Protein AF-A0A6N0C3K5-F1 (afdb_monomer)

Radius of gyration: 19.68 Å; Cα contacts (8 Å, |Δi|>4): 46; chains: 1; bounding box: 41×30×46 Å

Solvent-accessible surface area (backbone atoms only — not comparable to full-atom values): 6009 Å² total; per-residue (Å²): 116,68,61,80,67,57,65,89,80,58,55,73,68,64,44,57,78,65,43,45,70,70,66,40,37,41,75,73,65,78,48,82,92,77,53,83,74,52,59,78,76,56,39,74,63,92,46,77,67,57,54,57,52,49,54,37,42,72,74,69,46,83,81,74,80,89,76,82,75,60,86,86,56,80,85,76,76,86,80,66,80,82,69,85,72,77,77,91

Structure (mmCIF, N/CA/C/O backbone):
data_AF-A0A6N0C3K5-F1
#
_entry.id   AF-A0A6N0C3K5-F1
#
loop_
_atom_site.group_PDB
_atom_site.id
_atom_site.type_symbol
_atom_site.label_atom_id
_atom_site.label_alt_id
_atom_site.label_comp_id
_atom_site.label_asym_id
_atom_site.label_entity_id
_atom_site.label_seq_id
_atom_site.pdbx_PDB_ins_code
_atom_site.Cartn_x
_atom_site.Cartn_y
_atom_site.Cartn_z
_atom_site.occupancy
_atom_site.B_iso_or_equiv
_atom_site.auth_seq_id
_atom_site.auth_comp_id
_atom_site.auth_asym_id
_atom_site.auth_atom_id
_atom_site.pdbx_PDB_model_num
ATOM 1 N N . GLU A 1 1 ? -19.686 4.870 2.715 1.00 57.19 1 GLU A N 1
ATOM 2 C CA . GLU A 1 1 ? -20.930 5.645 2.496 1.00 57.19 1 GLU A CA 1
ATOM 3 C C . GLU A 1 1 ? -21.856 5.579 3.713 1.00 57.19 1 GLU A C 1
ATOM 5 O O . GLU A 1 1 ? -22.469 6.591 4.031 1.00 57.19 1 GLU A O 1
ATOM 10 N N . ASP A 1 2 ? -21.883 4.463 4.451 1.00 65.06 2 ASP A N 1
ATOM 11 C CA . ASP A 1 2 ? -22.750 4.282 5.630 1.00 65.06 2 ASP A CA 1
ATOM 12 C C . ASP A 1 2 ? -22.439 5.220 6.810 1.00 65.06 2 ASP A C 1
ATOM 14 O O . ASP A 1 2 ? -23.354 5.798 7.395 1.00 65.06 2 ASP A O 1
ATOM 18 N N . ASP A 1 3 ? -21.161 5.489 7.090 1.00 72.50 3 ASP A N 1
ATOM 19 C CA . ASP A 1 3 ? -20.745 6.413 8.160 1.00 72.50 3 ASP A CA 1
ATOM 20 C C . ASP A 1 3 ? -21.286 7.838 7.986 1.00 72.50 3 ASP A C 1
ATOM 22 O O . ASP A 1 3 ? -21.570 8.550 8.951 1.00 72.50 3 ASP A O 1
ATOM 26 N N . GLN A 1 4 ? -21.428 8.269 6.733 1.00 70.31 4 GLN A N 1
ATOM 27 C CA . GLN A 1 4 ? -21.862 9.617 6.376 1.00 70.31 4 GLN A CA 1
ATOM 28 C C . GLN A 1 4 ? -23.388 9.771 6.464 1.00 70.31 4 GLN A C 1
ATOM 30 O O . GLN A 1 4 ? -23.891 10.893 6.523 1.00 70.31 4 GLN A O 1
ATOM 35 N N . ALA A 1 5 ? -24.114 8.650 6.513 1.00 76.19 5 ALA A N 1
ATOM 36 C CA . ALA A 1 5 ? -25.558 8.589 6.700 1.00 76.19 5 ALA A CA 1
ATOM 37 C C . ALA A 1 5 ? -25.972 8.538 8.183 1.00 76.19 5 ALA A C 1
ATOM 39 O O . ALA A 1 5 ? -27.169 8.581 8.480 1.00 76.19 5 ALA A O 1
ATOM 40 N N . LEU A 1 6 ? -25.015 8.475 9.119 1.00 76.00 6 LEU A N 1
ATOM 41 C CA . LEU A 1 6 ? -25.315 8.409 10.546 1.00 76.00 6 LEU A CA 1
ATOM 42 C C . LEU A 1 6 ? -25.989 9.705 11.032 1.00 76.00 6 LEU A C 1
ATOM 44 O O . LEU A 1 6 ? -25.412 10.793 10.909 1.00 76.00 6 LEU A O 1
ATOM 48 N N . PRO A 1 7 ? -27.200 9.624 11.616 1.00 76.38 7 PRO A N 1
ATOM 49 C CA . PRO A 1 7 ? -27.917 10.802 12.072 1.00 76.38 7 PRO A CA 1
ATOM 50 C C . PRO A 1 7 ? -27.142 11.535 13.172 1.00 76.38 7 PRO A C 1
ATOM 52 O O . PRO A 1 7 ? -26.736 10.956 14.176 1.00 76.38 7 PRO A O 1
ATOM 55 N N . ALA A 1 8 ? -26.992 12.852 13.009 1.00 74.88 8 ALA A N 1
ATOM 56 C CA . ALA A 1 8 ? -26.217 13.704 13.915 1.00 74.88 8 ALA A CA 1
ATOM 57 C C . ALA A 1 8 ? -26.774 13.794 15.352 1.00 74.88 8 ALA A C 1
ATOM 59 O O . ALA A 1 8 ? -26.097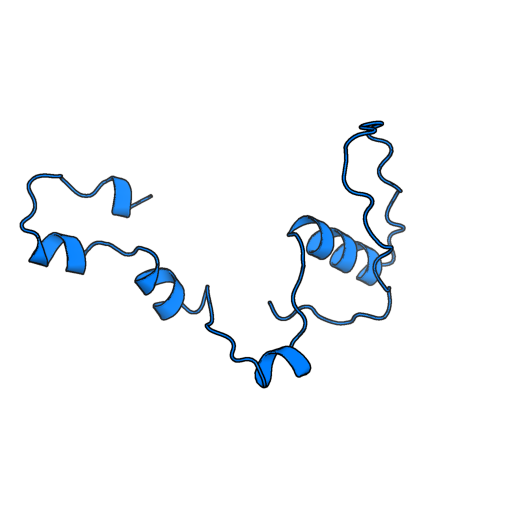 14.338 16.219 1.00 74.88 8 ALA A O 1
ATOM 60 N N . TYR A 1 9 ? -27.993 13.296 15.593 1.00 75.81 9 TYR A N 1
ATOM 61 C CA . TYR A 1 9 ? -28.644 13.303 16.908 1.00 75.81 9 TYR A CA 1
ATOM 62 C C . TYR A 1 9 ? -28.289 12.082 17.775 1.00 75.81 9 TYR A C 1
ATOM 64 O O . TYR A 1 9 ? -28.584 12.107 18.968 1.00 75.81 9 TYR A O 1
ATOM 72 N N . LEU A 1 10 ? -27.671 11.041 17.200 1.00 77.88 10 LEU A N 1
ATOM 73 C CA . LEU A 1 10 ? -27.291 9.848 17.956 1.00 77.88 10 LEU A CA 1
ATOM 74 C C . LEU A 1 10 ? -26.377 10.215 19.121 1.00 77.88 10 LEU A C 1
ATOM 76 O O . LEU A 1 10 ? -25.464 11.038 18.995 1.00 77.88 10 LEU A O 1
ATOM 80 N N . ASP A 1 11 ? -26.640 9.586 20.258 1.00 82.44 11 ASP A N 1
ATOM 81 C CA . ASP A 1 11 ? -25.758 9.638 21.405 1.00 82.44 11 ASP A CA 1
ATOM 82 C C . ASP A 1 11 ? -24.345 9.150 21.018 1.00 82.44 11 ASP A C 1
ATOM 84 O O . ASP A 1 11 ? -24.191 8.272 20.167 1.00 82.44 11 ASP A O 1
ATOM 88 N N . PRO A 1 12 ? -23.284 9.730 21.609 1.00 74.69 12 PRO A N 1
ATOM 89 C CA . PRO A 1 12 ? -21.909 9.459 21.188 1.00 74.69 12 PRO A CA 1
ATOM 90 C C . PRO A 1 12 ? -21.543 7.970 21.204 1.00 74.69 12 PRO A C 1
ATOM 92 O O . PRO A 1 12 ? -20.790 7.524 20.348 1.00 74.69 12 PRO A O 1
ATOM 95 N N . GLN A 1 13 ? -22.120 7.212 22.142 1.00 75.88 13 GLN A N 1
ATOM 96 C CA . GLN A 1 13 ? -21.871 5.783 22.309 1.00 75.88 13 GLN A CA 1
ATOM 97 C C . GLN A 1 13 ? -22.427 4.965 21.133 1.00 75.88 13 GLN A C 1
ATOM 99 O O . GLN A 1 13 ? -21.687 4.215 20.509 1.00 75.88 13 GLN A O 1
ATOM 104 N N . THR A 1 14 ? -23.698 5.166 20.763 1.00 72.69 14 THR A N 1
ATOM 105 C CA . THR A 1 14 ? -24.301 4.468 19.612 1.00 72.69 14 THR A CA 1
ATOM 106 C C . THR A 1 14 ? -23.703 4.907 18.283 1.00 72.69 14 THR A C 1
ATOM 108 O O . THR A 1 14 ? -23.665 4.134 17.328 1.00 72.69 14 THR A O 1
ATOM 111 N N . LYS A 1 15 ? -23.205 6.143 18.200 1.00 74.94 15 LYS A N 1
ATOM 112 C CA . LYS A 1 15 ? -22.501 6.615 17.012 1.00 74.94 15 LYS A CA 1
ATOM 113 C C . LYS A 1 15 ? -21.168 5.895 16.813 1.00 74.94 15 LYS A C 1
ATOM 115 O O . LYS A 1 15 ? -20.860 5.573 15.675 1.00 74.94 15 LYS A O 1
ATOM 120 N N . GLU A 1 16 ? -20.409 5.634 17.876 1.00 71.62 16 GLU A N 1
ATOM 121 C CA . GLU A 1 16 ? -19.174 4.840 17.789 1.00 71.62 16 GLU A CA 1
ATOM 122 C C . GLU A 1 16 ? -19.455 3.385 17.397 1.00 71.62 16 GLU A C 1
ATOM 124 O O . GLU A 1 16 ? -18.745 2.849 16.553 1.00 71.62 16 GLU A O 1
ATOM 129 N N . ASP A 1 17 ? -20.528 2.782 17.918 1.00 73.38 17 ASP A N 1
ATOM 130 C CA . ASP A 1 17 ? -20.902 1.396 17.593 1.00 73.38 17 ASP A CA 1
ATOM 131 C C . ASP A 1 17 ? -21.293 1.200 16.114 1.00 73.38 17 ASP A C 1
ATOM 133 O O . ASP A 1 17 ? -21.136 0.110 15.561 1.00 73.38 17 ASP A O 1
ATOM 137 N N . HIS A 1 18 ? -21.818 2.244 15.466 1.00 73.56 18 HIS A N 1
ATOM 138 C CA . HIS A 1 18 ? -22.262 2.206 14.068 1.00 73.56 18 HIS A CA 1
ATOM 139 C C . HIS A 1 18 ? -21.310 2.894 13.084 1.00 73.56 18 HIS A C 1
ATOM 141 O O . HIS A 1 18 ? -21.553 2.851 11.879 1.00 73.56 18 HIS A O 1
ATOM 147 N N . TYR A 1 19 ? -20.253 3.537 13.576 1.00 81.81 19 TYR A N 1
ATOM 148 C CA . TYR A 1 19 ? -19.248 4.179 12.744 1.00 81.81 19 TYR A CA 1
ATOM 149 C C . TYR A 1 19 ? -18.167 3.164 12.388 1.00 81.81 19 TYR A C 1
ATOM 151 O O . TYR A 1 19 ? -17.376 2.751 13.233 1.00 81.81 19 TYR A O 1
ATOM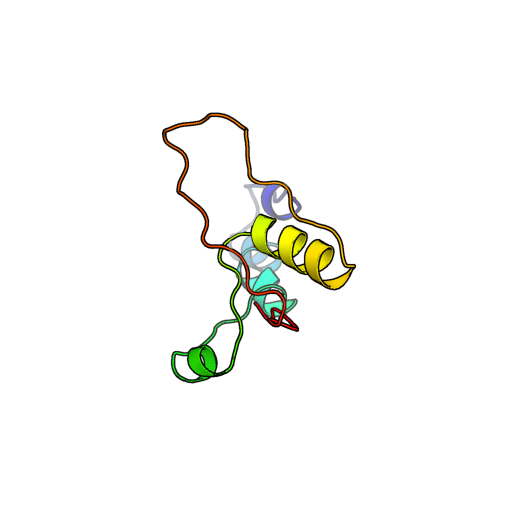 159 N N . PHE A 1 20 ? -18.129 2.771 11.123 1.00 83.62 20 PHE A N 1
ATOM 160 C CA . PHE A 1 20 ? -17.136 1.853 10.595 1.00 83.62 20 PHE A CA 1
ATOM 161 C C . PHE A 1 20 ? -15.741 2.484 10.659 1.00 83.62 20 PHE A C 1
ATOM 163 O O . PHE A 1 20 ? -14.848 1.993 11.352 1.00 83.62 20 PHE A O 1
ATOM 170 N N . GLY A 1 21 ? -15.557 3.627 9.997 1.00 86.44 21 GLY A N 1
ATOM 171 C CA . GLY A 1 21 ? -14.334 4.415 10.050 1.00 86.44 21 GLY A CA 1
ATOM 172 C C . GLY A 1 21 ? -13.062 3.635 9.706 1.00 86.44 21 GLY A C 1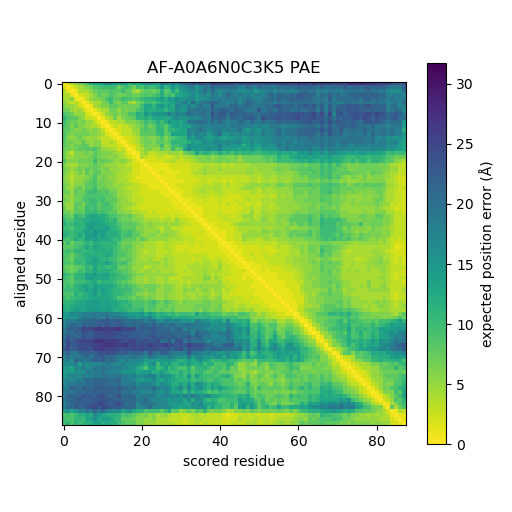
ATOM 173 O O . GLY A 1 21 ? -13.067 2.615 9.021 1.00 86.44 21 GLY A O 1
ATOM 174 N N . PHE A 1 22 ? -11.927 4.133 10.201 1.00 87.19 22 PHE A N 1
ATOM 175 C CA . PHE A 1 22 ? -10.627 3.490 9.992 1.00 87.19 22 PHE A CA 1
ATOM 176 C C . PHE A 1 22 ? -10.486 2.173 10.770 1.00 87.19 22 PHE A C 1
ATOM 178 O O . PHE A 1 22 ? -9.873 1.228 10.282 1.00 87.19 22 PHE A O 1
ATOM 185 N N . GLN A 1 23 ? -11.095 2.085 11.957 1.00 87.81 23 GLN A N 1
ATOM 186 C CA . GLN A 1 23 ? -11.057 0.870 12.769 1.00 87.81 23 GLN A CA 1
ATOM 187 C C . GLN A 1 23 ? -11.779 -0.297 12.082 1.00 87.81 23 GLN A C 1
ATOM 189 O O . GLN A 1 23 ? -11.304 -1.427 12.145 1.00 87.81 23 GLN A O 1
A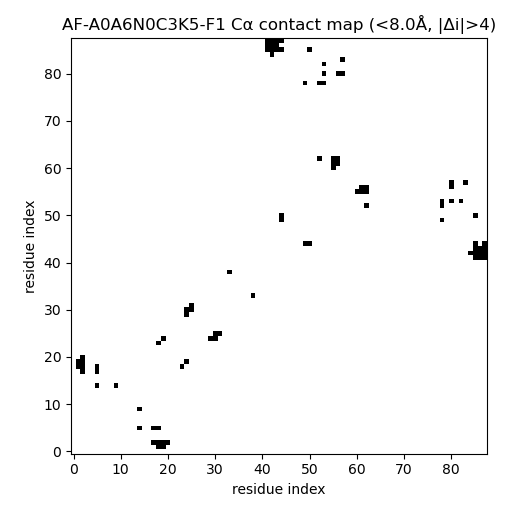TOM 194 N N . GLY A 1 24 ? -12.884 -0.026 11.384 1.00 89.81 24 GLY A N 1
ATOM 195 C CA . GLY A 1 24 ? -13.578 -1.003 10.553 1.00 89.81 24 GLY A CA 1
ATOM 196 C C . GLY A 1 24 ? -12.692 -1.550 9.433 1.00 89.81 24 GLY A C 1
ATOM 197 O O . GLY A 1 24 ? -12.622 -2.763 9.263 1.00 89.81 24 GLY A O 1
ATOM 198 N N . LEU A 1 25 ? -11.940 -0.682 8.740 1.00 91.81 25 LEU A N 1
ATOM 199 C CA . LEU A 1 25 ? -11.009 -1.094 7.676 1.00 91.81 25 LEU A CA 1
ATOM 200 C C . LEU A 1 25 ? -9.904 -2.027 8.187 1.00 91.81 25 LEU A C 1
ATOM 202 O O . LEU A 1 25 ? -9.540 -2.979 7.498 1.00 91.81 25 LEU A O 1
ATOM 206 N N . ILE A 1 26 ? -9.390 -1.769 9.391 1.00 91.56 26 ILE A N 1
ATOM 207 C CA . ILE A 1 26 ? -8.425 -2.657 10.051 1.00 91.56 26 ILE A CA 1
ATOM 208 C C . ILE A 1 26 ? -9.091 -3.989 10.411 1.00 91.56 26 ILE A C 1
ATOM 210 O O . ILE A 1 26 ? -8.547 -5.052 10.128 1.00 91.56 26 ILE A O 1
ATOM 214 N N . ASN A 1 27 ? -10.289 -3.949 11.004 1.00 90.06 27 ASN A N 1
ATOM 215 C CA . ASN A 1 27 ? -11.005 -5.148 11.447 1.00 90.06 27 ASN A CA 1
ATOM 216 C C . ASN A 1 27 ? -11.413 -6.070 10.281 1.00 90.06 27 ASN A C 1
ATOM 218 O O . ASN A 1 27 ? -11.460 -7.286 10.460 1.00 90.06 27 ASN A O 1
ATOM 222 N N . GLU A 1 28 ? -11.700 -5.516 9.100 1.00 93.44 28 GLU A N 1
ATOM 223 C CA . GLU A 1 28 ? -11.972 -6.278 7.871 1.00 93.44 28 GLU A CA 1
ATOM 224 C C . GLU A 1 28 ? -10.700 -6.758 7.150 1.00 93.44 28 GLU A C 1
ATOM 226 O O . GLU A 1 28 ? -10.795 -7.526 6.192 1.00 93.44 28 GLU A O 1
ATOM 231 N N . GLY A 1 29 ? -9.512 -6.340 7.601 1.00 91.06 29 GLY A N 1
ATOM 232 C CA . GLY A 1 29 ? -8.231 -6.713 6.995 1.00 91.06 29 GLY A CA 1
ATOM 233 C C . GLY A 1 29 ? -7.930 -5.990 5.679 1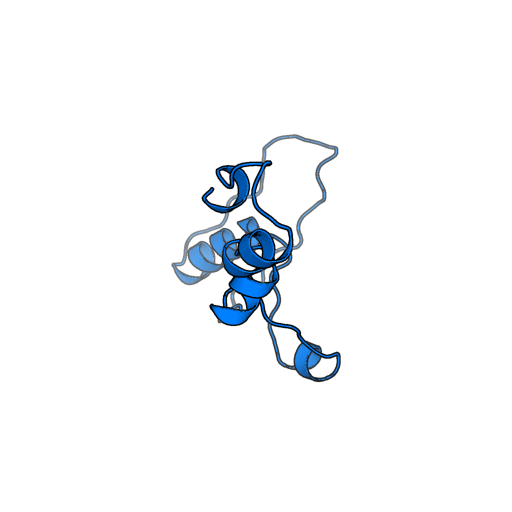.00 91.06 29 GLY A C 1
ATOM 234 O O . GLY A 1 29 ? -7.160 -6.491 4.867 1.00 91.06 29 GLY A O 1
ATOM 235 N N . VAL A 1 30 ? -8.550 -4.829 5.442 1.00 93.19 30 VAL A N 1
ATOM 236 C CA . VAL A 1 30 ? -8.277 -3.989 4.263 1.00 93.19 30 VAL A CA 1
ATOM 237 C C . VAL A 1 30 ? -6.996 -3.173 4.455 1.00 93.19 30 VAL A C 1
ATOM 239 O O . VAL A 1 30 ? -6.291 -2.897 3.487 1.00 93.19 30 VAL A O 1
ATOM 242 N N . VAL A 1 31 ? -6.703 -2.773 5.696 1.00 93.81 31 VAL A N 1
ATOM 243 C CA . VAL A 1 31 ? -5.497 -2.026 6.075 1.00 93.81 31 VAL A CA 1
ATOM 244 C C . VAL A 1 31 ? -4.775 -2.775 7.186 1.00 93.81 31 VAL A C 1
ATOM 246 O O . VAL A 1 31 ? -5.396 -3.164 8.174 1.00 93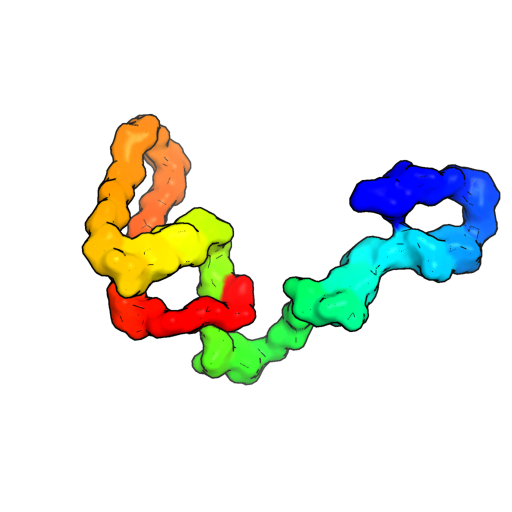.81 31 VAL A O 1
ATOM 249 N N . GLU A 1 32 ? -3.463 -2.918 7.043 1.00 93.38 32 GLU A N 1
ATOM 250 C CA . GLU A 1 32 ? -2.587 -3.561 8.018 1.00 93.38 32 GLU A CA 1
ATOM 251 C C . GLU A 1 32 ? -1.565 -2.554 8.561 1.00 93.38 32 GLU A C 1
ATOM 253 O O . GLU A 1 32 ? -1.070 -1.688 7.834 1.00 93.38 32 GLU A O 1
ATOM 258 N N . TYR A 1 33 ? -1.282 -2.639 9.863 1.00 94.12 33 TYR A N 1
ATOM 259 C CA . TYR A 1 33 ? -0.158 -1.927 10.461 1.00 94.12 33 TYR A CA 1
ATOM 260 C C . TYR A 1 33 ? 1.092 -2.771 10.271 1.00 94.12 33 TYR A C 1
ATOM 262 O O . TYR A 1 33 ? 1.151 -3.875 10.796 1.00 94.12 33 TYR A O 1
ATOM 270 N N . VAL A 1 34 ? 2.071 -2.220 9.564 1.00 94.50 34 VAL A N 1
ATOM 271 C CA . VAL A 1 34 ? 3.351 -2.876 9.299 1.00 94.50 34 VAL A CA 1
ATOM 272 C C . VAL A 1 34 ? 4.410 -2.253 10.199 1.00 94.50 34 VAL A C 1
ATOM 274 O O . VAL A 1 34 ? 4.471 -1.023 10.324 1.00 94.50 34 VAL A O 1
ATOM 277 N N . ASP A 1 35 ? 5.222 -3.083 10.850 1.00 94.88 35 ASP A N 1
ATOM 278 C CA . ASP A 1 35 ? 6.385 -2.605 11.595 1.00 94.88 35 ASP A CA 1
ATOM 279 C C . ASP A 1 35 ? 7.648 -2.479 10.720 1.00 94.88 35 ASP A C 1
ATOM 281 O O . ASP A 1 35 ? 7.702 -2.891 9.564 1.00 94.88 35 ASP A O 1
ATOM 285 N N . ALA A 1 36 ? 8.701 -1.874 11.270 1.00 93.94 36 ALA A N 1
ATOM 286 C CA . ALA A 1 36 ? 9.926 -1.624 10.512 1.00 93.94 36 ALA A CA 1
ATOM 287 C C . ALA A 1 36 ? 10.712 -2.900 10.141 1.00 93.94 36 ALA A C 1
ATOM 289 O O . ALA A 1 36 ? 11.536 -2.848 9.232 1.00 93.94 36 ALA A O 1
ATOM 290 N N . GLU A 1 37 ? 10.513 -4.016 10.848 1.00 93.56 37 GLU A N 1
ATOM 291 C CA . GLU A 1 37 ? 11.151 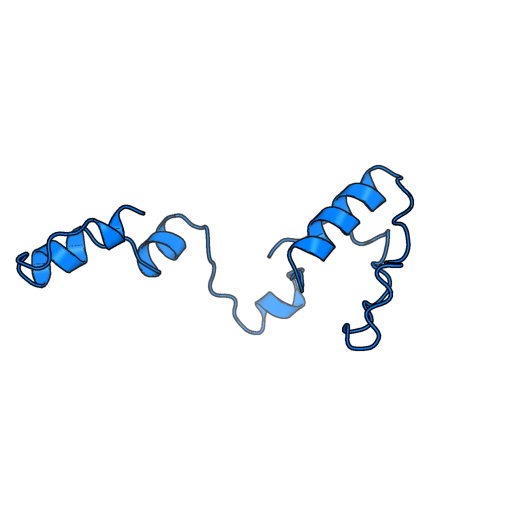-5.296 10.520 1.00 93.56 37 GLU A CA 1
ATOM 292 C C . GLU A 1 37 ? 10.419 -5.964 9.347 1.00 93.56 37 GLU A C 1
ATOM 294 O O . GLU A 1 37 ? 11.049 -6.462 8.411 1.00 93.56 37 GLU A O 1
ATOM 299 N N . GLU A 1 38 ? 9.088 -5.908 9.344 1.00 90.69 38 GLU A N 1
ATOM 300 C CA . GLU A 1 38 ? 8.246 -6.448 8.278 1.00 90.69 38 GLU A CA 1
ATOM 301 C C . GLU A 1 38 ? 8.460 -5.729 6.940 1.00 90.69 38 GLU A C 1
ATOM 303 O O . GLU A 1 38 ? 8.462 -6.392 5.896 1.00 90.69 38 GLU 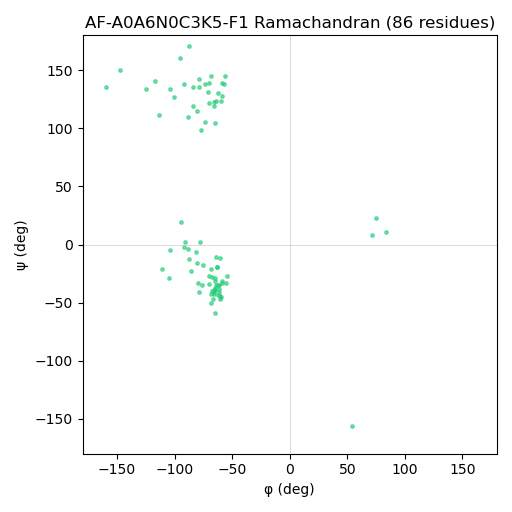A O 1
ATOM 308 N N . GLU A 1 39 ? 8.730 -4.415 6.956 1.00 90.00 39 GLU A N 1
ATOM 309 C CA . GLU A 1 39 ? 9.029 -3.602 5.763 1.00 90.00 39 GLU A CA 1
ATOM 310 C C . GLU A 1 39 ? 10.183 -4.160 4.906 1.00 90.00 39 GLU A C 1
ATOM 312 O O . GLU A 1 39 ? 10.191 -3.962 3.690 1.00 90.00 39 GLU A O 1
ATOM 317 N N . GLU A 1 40 ? 11.133 -4.902 5.489 1.00 91.00 40 GLU A N 1
ATOM 318 C CA . GLU A 1 40 ? 12.233 -5.530 4.739 1.00 91.00 40 GLU A CA 1
ATOM 319 C C . GLU A 1 40 ? 11.797 -6.772 3.943 1.00 91.00 40 GLU A C 1
ATOM 321 O O . GLU A 1 40 ? 12.504 -7.221 3.035 1.00 91.00 40 GLU A O 1
ATOM 326 N N . THR A 1 41 ? 10.641 -7.343 4.282 1.00 88.50 41 THR A N 1
ATOM 327 C CA . THR A 1 41 ? 10.153 -8.616 3.734 1.00 88.50 41 THR A CA 1
ATOM 328 C C . THR A 1 41 ? 8.939 -8.462 2.824 1.00 88.50 41 THR A C 1
ATOM 330 O O . THR A 1 41 ? 8.684 -9.339 1.991 1.00 88.50 41 THR A O 1
ATOM 333 N N . ILE A 1 42 ? 8.209 -7.352 2.947 1.00 90.69 42 ILE A N 1
ATOM 334 C CA . ILE A 1 42 ? 7.025 -7.062 2.142 1.00 90.69 42 ILE A CA 1
ATOM 335 C C . ILE A 1 42 ? 7.355 -6.198 0.921 1.00 90.69 42 ILE A C 1
ATOM 337 O O . ILE A 1 42 ? 8.367 -5.507 0.845 1.00 90.69 42 ILE A O 1
ATOM 341 N N . MET A 1 43 ? 6.460 -6.226 -0.064 1.00 89.94 43 MET A N 1
ATOM 342 C CA . MET A 1 43 ? 6.552 -5.409 -1.272 1.00 89.94 43 MET A CA 1
ATOM 343 C C . MET A 1 43 ? 5.408 -4.395 -1.278 1.00 89.94 43 MET A C 1
ATOM 345 O O . MET A 1 43 ? 4.255 -4.800 -1.452 1.00 89.94 43 MET A O 1
ATOM 349 N N . ILE A 1 44 ? 5.739 -3.107 -1.115 1.00 90.62 44 ILE A N 1
ATOM 350 C CA . ILE A 1 44 ? 4.779 -1.991 -1.056 1.00 90.62 44 ILE A CA 1
ATOM 351 C C . ILE A 1 44 ? 4.718 -1.250 -2.396 1.00 90.62 44 ILE A C 1
ATOM 353 O O . ILE A 1 44 ? 5.740 -0.775 -2.907 1.00 90.62 44 ILE A O 1
ATOM 357 N N . VAL A 1 45 ? 3.520 -1.094 -2.953 1.00 89.88 45 VAL A N 1
ATOM 358 C CA . VAL A 1 45 ? 3.290 -0.294 -4.155 1.00 89.88 45 VAL A CA 1
ATOM 359 C C . VAL A 1 45 ? 3.251 1.204 -3.827 1.00 89.88 45 VAL A C 1
ATOM 361 O O . VAL A 1 45 ? 2.611 1.652 -2.883 1.00 89.88 45 VAL A O 1
ATOM 364 N N . MET A 1 46 ? 3.925 2.028 -4.637 1.00 87.31 46 MET A N 1
ATOM 365 C CA . MET A 1 46 ? 3.957 3.482 -4.409 1.00 87.31 46 MET A CA 1
ATOM 366 C C . MET A 1 46 ? 2.664 4.190 -4.825 1.00 87.31 46 MET A C 1
ATOM 368 O O . MET A 1 46 ? 2.295 5.210 -4.244 1.00 87.31 46 MET A O 1
ATOM 372 N N . THR A 1 47 ? 2.021 3.721 -5.895 1.00 86.75 47 THR A N 1
ATOM 373 C CA . THR A 1 47 ? 0.766 4.281 -6.406 1.00 86.75 47 THR A CA 1
ATOM 374 C C . THR A 1 47 ? -0.097 3.179 -7.015 1.00 86.75 47 THR A C 1
ATOM 376 O O . THR A 1 47 ? 0.450 2.230 -7.579 1.00 86.75 47 THR A O 1
ATOM 379 N N . PRO A 1 48 ? -1.433 3.307 -6.990 1.00 86.94 48 PRO A N 1
ATOM 380 C CA . PRO A 1 48 ? -2.322 2.289 -7.556 1.00 86.94 48 PRO A CA 1
ATOM 381 C C . PRO A 1 48 ? -2.068 2.037 -9.052 1.00 86.94 48 PRO A C 1
ATOM 383 O O . PRO A 1 48 ? -2.189 0.913 -9.526 1.00 86.94 48 PRO A O 1
ATOM 386 N N . GLU A 1 49 ? -1.633 3.060 -9.789 1.00 85.12 49 GLU A N 1
ATOM 387 C CA . GLU A 1 49 ? -1.280 2.962 -11.212 1.00 85.12 49 GLU A CA 1
ATOM 388 C C . GLU A 1 49 ? -0.125 1.978 -11.461 1.00 85.12 49 GLU A C 1
ATOM 390 O O . GLU A 1 49 ? -0.093 1.285 -12.480 1.00 85.12 49 GLU A O 1
ATOM 395 N N . ASP A 1 50 ? 0.830 1.899 -10.528 1.00 83.81 50 ASP A N 1
ATOM 396 C CA . ASP A 1 50 ? 1.997 1.027 -10.661 1.00 83.81 50 ASP A CA 1
ATOM 397 C C . ASP A 1 50 ? 1.589 -0.459 -10.537 1.00 83.81 50 ASP A C 1
ATOM 399 O O . ASP A 1 50 ? 2.210 -1.325 -11.161 1.00 83.81 50 ASP A O 1
ATOM 403 N N . LEU A 1 51 ? 0.496 -0.758 -9.819 1.00 84.94 51 LEU A N 1
ATOM 404 C CA . LEU A 1 51 ? -0.084 -2.103 -9.728 1.00 84.94 51 LEU A CA 1
ATOM 405 C C . LEU A 1 51 ? -0.695 -2.544 -11.067 1.00 84.94 51 LEU A C 1
ATOM 407 O O . LEU A 1 51 ? -0.483 -3.676 -11.509 1.00 84.94 51 LEU A O 1
ATOM 411 N N . ASP A 1 52 ? -1.406 -1.644 -11.749 1.00 85.69 52 ASP A N 1
ATOM 412 C CA . ASP A 1 52 ? -1.982 -1.917 -13.071 1.00 85.69 52 ASP A CA 1
ATOM 413 C C . ASP A 1 52 ? -0.895 -2.136 -14.128 1.00 85.69 52 ASP A C 1
ATOM 415 O O . ASP A 1 52 ? -0.996 -3.045 -14.958 1.00 85.69 52 ASP A O 1
ATOM 419 N N . ILE A 1 53 ? 0.173 -1.336 -14.072 1.00 84.00 53 ILE A N 1
ATOM 420 C CA . ILE A 1 53 ? 1.373 -1.496 -14.901 1.00 84.00 53 ILE A CA 1
ATOM 421 C C . ILE A 1 53 ? 2.023 -2.857 -14.632 1.00 84.00 53 ILE A C 1
ATOM 423 O O . ILE A 1 53 ? 2.335 -3.586 -15.574 1.00 84.00 53 ILE A O 1
ATOM 427 N N . SER A 1 54 ? 2.193 -3.230 -13.362 1.00 83.50 54 SER A N 1
ATOM 428 C CA . SER A 1 54 ? 2.763 -4.521 -12.970 1.00 83.50 54 SER A CA 1
ATOM 429 C C . SER A 1 54 ? 1.939 -5.696 -13.510 1.00 83.50 54 SER A C 1
ATOM 431 O O . SER A 1 54 ? 2.502 -6.602 -14.127 1.00 83.50 54 SER A O 1
ATOM 433 N N . ARG A 1 55 ? 0.605 -5.640 -13.403 1.00 85.25 55 ARG A N 1
ATOM 434 C CA . ARG A 1 55 ? -0.302 -6.656 -13.964 1.00 85.25 55 ARG A CA 1
ATOM 435 C C . ARG A 1 55 ? -0.185 -6.762 -15.489 1.00 85.25 55 ARG A C 1
ATOM 437 O O . ARG A 1 55 ? -0.178 -7.865 -16.033 1.00 85.25 55 ARG A O 1
ATOM 444 N N . GLN A 1 56 ? -0.068 -5.633 -16.189 1.00 85.06 56 GLN A N 1
ATOM 445 C CA . GLN A 1 56 ? 0.118 -5.607 -17.645 1.00 85.06 56 GLN A CA 1
ATOM 446 C C . GLN A 1 56 ? 1.464 -6.209 -18.068 1.00 85.06 56 GLN A C 1
ATOM 448 O O . GLN A 1 56 ? 1.503 -6.993 -19.018 1.00 85.06 56 GLN A O 1
ATOM 453 N N . LEU A 1 57 ? 2.546 -5.893 -17.349 1.00 83.69 57 LEU A N 1
ATOM 454 C CA . LEU A 1 57 ? 3.875 -6.463 -17.590 1.00 83.69 57 LEU A CA 1
ATOM 455 C C . LEU A 1 57 ? 3.883 -7.980 -17.386 1.00 83.69 57 LEU A C 1
ATOM 457 O O . LEU A 1 57 ? 4.423 -8.699 -18.225 1.00 83.69 57 LEU A O 1
ATOM 461 N N . GLN A 1 58 ? 3.237 -8.474 -16.325 1.00 81.75 58 GLN A N 1
ATOM 462 C CA . GLN A 1 58 ? 3.095 -9.912 -16.068 1.00 81.75 58 GLN A CA 1
ATOM 463 C C . GLN A 1 58 ? 2.306 -10.628 -17.172 1.00 81.75 58 GLN A C 1
ATOM 465 O O . GLN A 1 58 ? 2.639 -11.752 -17.541 1.00 81.75 58 GLN A O 1
ATOM 470 N N . ALA A 1 59 ? 1.304 -9.964 -17.750 1.00 84.69 59 ALA A N 1
ATOM 471 C CA . ALA A 1 59 ? 0.555 -10.466 -18.901 1.00 84.69 59 ALA A CA 1
ATOM 472 C C . ALA A 1 59 ? 1.300 -10.312 -20.249 1.00 84.69 59 ALA A C 1
ATOM 474 O O . ALA A 1 59 ? 0.762 -10.680 -21.293 1.00 84.69 59 ALA A O 1
ATOM 475 N N . GLY A 1 60 ? 2.535 -9.791 -20.248 1.00 80.88 60 GLY A N 1
ATOM 476 C CA . GLY A 1 60 ? 3.386 -9.659 -21.434 1.00 80.88 60 GLY A CA 1
ATOM 477 C C . GLY A 1 60 ? 3.117 -8.417 -22.289 1.00 80.88 60 GLY A C 1
ATOM 478 O O . GLY A 1 60 ? 3.647 -8.311 -23.399 1.00 80.88 60 GLY A O 1
ATOM 479 N N . TYR A 1 61 ? 2.316 -7.464 -21.804 1.00 80.50 61 TYR A N 1
ATOM 480 C CA . TYR A 1 61 ? 2.072 -6.207 -22.507 1.00 80.50 61 TYR A CA 1
ATOM 481 C C . TYR A 1 61 ? 3.239 -5.236 -22.326 1.00 80.50 61 TYR A C 1
ATOM 483 O O . TYR A 1 61 ? 3.832 -5.116 -21.253 1.00 80.50 61 TYR A O 1
ATOM 491 N N . LYS A 1 62 ? 3.556 -4.490 -23.389 1.00 73.44 62 LYS A N 1
ATOM 492 C CA . LYS A 1 62 ? 4.495 -3.368 -23.308 1.00 73.44 62 LYS A CA 1
ATOM 493 C C . LYS A 1 62 ? 3.763 -2.154 -22.755 1.00 73.44 62 LYS A C 1
ATOM 495 O O . LYS A 1 62 ? 2.877 -1.615 -23.414 1.00 73.44 62 LYS A O 1
ATOM 500 N N . VAL A 1 63 ? 4.165 -1.721 -21.569 1.00 68.81 63 VAL A N 1
ATOM 501 C CA . VAL A 1 63 ? 3.682 -0.481 -20.960 1.00 68.81 63 VAL A CA 1
ATOM 502 C C . VAL A 1 63 ? 4.170 0.674 -21.827 1.00 68.81 63 VAL A C 1
ATOM 504 O O . VAL A 1 63 ? 5.373 0.824 -22.052 1.00 68.81 63 VAL A O 1
ATOM 507 N N . GLN A 1 64 ? 3.238 1.450 -22.375 1.00 66.44 64 GLN A N 1
ATOM 508 C CA . GLN A 1 64 ? 3.599 2.623 -23.161 1.00 66.44 64 GLN A CA 1
ATOM 509 C C . GLN A 1 64 ? 4.102 3.726 -22.222 1.00 66.44 64 GLN A C 1
ATOM 511 O O . GLN A 1 64 ? 3.507 3.925 -21.161 1.00 66.44 64 GLN A O 1
ATOM 516 N N . PRO A 1 65 ? 5.183 4.439 -22.584 1.00 64.31 65 PRO A N 1
ATOM 517 C CA . PRO A 1 65 ? 5.608 5.603 -21.826 1.00 64.31 65 PRO A CA 1
ATOM 518 C C . PRO A 1 65 ? 4.471 6.627 -21.790 1.00 64.31 65 PRO A C 1
ATOM 520 O O . PRO A 1 65 ? 3.768 6.833 -22.783 1.00 64.31 65 PRO A O 1
ATOM 523 N N . ASP A 1 66 ? 4.283 7.241 -20.626 1.00 65.56 66 ASP A N 1
ATOM 524 C CA . ASP A 1 66 ? 3.298 8.295 -20.449 1.00 65.56 66 ASP A CA 1
ATOM 525 C C . ASP A 1 66 ? 3.680 9.513 -21.303 1.00 65.56 66 ASP A C 1
ATOM 527 O O . ASP A 1 66 ? 4.598 10.264 -20.980 1.00 65.56 66 ASP A O 1
ATOM 531 N N . ASN A 1 67 ? 2.961 9.686 -22.412 1.00 62.28 67 ASN A N 1
ATOM 532 C CA . ASN A 1 67 ? 3.114 10.798 -23.347 1.00 62.28 67 ASN A CA 1
ATOM 533 C C . ASN A 1 67 ? 2.132 11.947 -23.054 1.00 62.28 67 ASN A C 1
ATOM 535 O O . ASN A 1 67 ? 1.878 12.765 -23.938 1.00 62.28 67 ASN A O 1
ATOM 539 N N . SER A 1 68 ? 1.560 12.028 -21.846 1.00 67.25 68 SER A N 1
ATOM 540 C CA . SER A 1 68 ? 0.586 13.071 -21.478 1.00 67.25 68 SER A CA 1
ATOM 541 C C . SER A 1 68 ? 1.129 14.504 -21.566 1.00 67.25 68 SER A C 1
ATOM 543 O O . SER A 1 68 ? 0.344 15.447 -21.552 1.00 67.25 68 SER A O 1
ATOM 545 N N . GLY A 1 69 ? 2.447 14.686 -21.720 1.00 65.62 69 GLY A N 1
ATOM 546 C CA . GLY A 1 69 ? 3.063 15.987 -22.001 1.00 65.62 69 GLY A CA 1
ATOM 547 C C . GLY A 1 69 ? 3.052 16.953 -20.816 1.00 65.62 69 GLY A C 1
ATOM 548 O O . GLY A 1 69 ? 3.412 18.118 -20.976 1.00 65.62 69 GLY A O 1
ATOM 549 N N . ASP A 1 70 ? 2.660 16.483 -19.631 1.00 74.56 70 ASP A N 1
ATOM 550 C CA . ASP A 1 70 ? 2.684 17.270 -18.406 1.00 74.56 70 ASP A CA 1
ATOM 551 C C . ASP A 1 70 ? 4.117 17.356 -17.865 1.00 74.56 70 ASP A C 1
ATOM 553 O O . ASP A 1 70 ? 4.626 16.441 -17.215 1.00 74.56 70 ASP A O 1
ATOM 557 N N . LEU A 1 71 ? 4.786 18.475 -18.163 1.00 74.56 71 LEU A N 1
ATOM 558 C CA . LEU A 1 71 ? 6.175 18.725 -17.765 1.00 74.56 71 LEU A CA 1
ATOM 559 C C . LEU A 1 71 ? 6.372 18.782 -16.243 1.00 74.56 71 LEU A C 1
ATOM 561 O O . LEU A 1 71 ? 7.501 18.629 -15.780 1.00 74.56 71 LEU A O 1
ATOM 565 N N . ASN A 1 72 ? 5.305 19.000 -15.468 1.00 83.62 72 ASN A N 1
ATOM 566 C CA . ASN A 1 72 ? 5.373 19.058 -14.007 1.00 83.62 72 ASN A CA 1
ATOM 567 C C . ASN A 1 72 ? 5.111 17.699 -13.348 1.00 83.62 72 ASN A C 1
ATOM 569 O O . ASN A 1 72 ? 5.165 17.586 -12.120 1.00 83.62 72 ASN A O 1
ATOM 573 N N . LYS A 1 73 ? 4.819 16.659 -14.135 1.00 80.81 73 LYS A N 1
ATOM 574 C CA . LYS A 1 73 ? 4.560 15.331 -13.597 1.00 80.81 73 LYS A CA 1
ATOM 575 C C . LYS A 1 73 ? 5.844 14.718 -13.047 1.00 80.81 73 LYS A C 1
ATOM 577 O O . LYS A 1 73 ? 6.917 14.787 -13.646 1.00 80.81 73 LYS A O 1
ATOM 582 N N . ARG A 1 74 ? 5.721 14.054 -11.897 1.00 78.69 74 ARG A N 1
ATOM 583 C CA . ARG A 1 74 ? 6.807 13.254 -11.326 1.00 78.69 74 ARG A CA 1
ATOM 584 C C . ARG A 1 74 ? 7.199 12.150 -12.311 1.00 78.69 74 ARG A C 1
ATOM 586 O O . ARG A 1 74 ? 6.362 11.326 -12.677 1.00 78.69 74 ARG A O 1
ATOM 593 N N . VAL A 1 75 ? 8.475 12.109 -12.697 1.00 78.31 75 VAL A N 1
ATOM 594 C CA . VAL A 1 75 ? 9.021 11.038 -13.543 1.00 78.31 75 VAL A CA 1
ATOM 595 C C . VAL A 1 75 ? 8.944 9.716 -12.780 1.00 78.31 75 VAL A C 1
ATOM 597 O O . VAL A 1 75 ? 9.458 9.601 -11.666 1.00 78.31 75 VAL A O 1
ATOM 600 N N . LYS A 1 76 ? 8.274 8.722 -13.368 1.00 74.12 76 LYS A N 1
ATOM 601 C CA . LYS A 1 76 ? 8.140 7.378 -12.796 1.00 74.12 76 LYS A CA 1
ATOM 602 C C . LYS A 1 76 ? 9.367 6.541 -13.156 1.00 74.12 76 LYS A C 1
ATOM 604 O O . LYS A 1 76 ? 9.817 6.554 -14.302 1.00 74.12 76 LYS A O 1
ATOM 609 N N . ALA A 1 77 ? 9.903 5.812 -12.180 1.00 73.12 77 ALA A N 1
ATOM 610 C CA . ALA A 1 77 ? 10.956 4.840 -12.439 1.00 73.12 77 ALA A CA 1
ATOM 611 C C . ALA A 1 77 ? 10.391 3.662 -13.261 1.00 73.12 77 ALA A C 1
ATOM 613 O O . ALA A 1 77 ? 9.235 3.284 -13.056 1.00 73.12 77 ALA A O 1
ATOM 614 N N . PRO A 1 7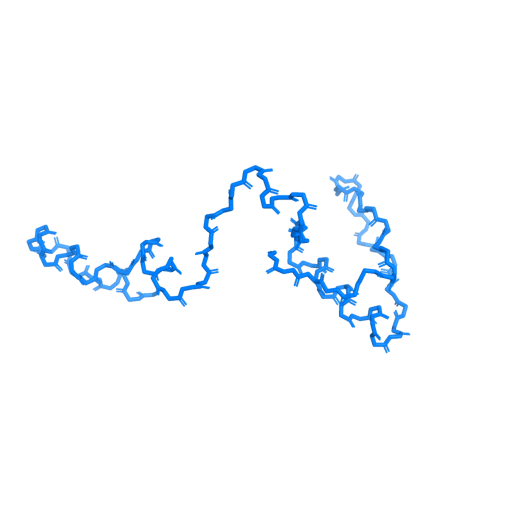8 ? 11.173 3.065 -14.178 1.00 69.69 78 PRO A N 1
ATOM 615 C CA . PRO A 1 78 ? 10.749 1.865 -14.889 1.00 69.69 78 PRO A CA 1
ATOM 616 C C . PRO A 1 78 ? 10.449 0.730 -13.902 1.00 69.69 78 PRO A C 1
ATOM 618 O O . PRO A 1 78 ? 11.288 0.396 -13.066 1.00 69.69 78 PRO A O 1
ATOM 621 N N . VAL A 1 79 ? 9.262 0.131 -14.006 1.00 70.81 79 VAL A N 1
ATOM 622 C CA . VAL A 1 79 ? 8.866 -1.004 -13.159 1.00 70.81 79 VAL A CA 1
ATOM 623 C C . VAL A 1 79 ? 9.660 -2.244 -13.575 1.00 70.81 79 VAL A C 1
ATOM 625 O O . VAL A 1 79 ? 9.738 -2.564 -14.763 1.00 70.81 79 VAL A O 1
ATOM 628 N N . ASN A 1 80 ? 10.259 -2.944 -12.606 1.00 69.62 80 ASN A N 1
ATOM 629 C CA . ASN A 1 80 ? 11.020 -4.162 -12.873 1.00 69.62 80 ASN A CA 1
ATOM 630 C C . ASN A 1 80 ? 10.073 -5.313 -13.290 1.00 69.62 80 ASN A C 1
ATOM 632 O O . ASN A 1 80 ? 9.217 -5.698 -12.490 1.00 69.62 80 ASN A O 1
ATOM 636 N N . PRO A 1 81 ? 10.240 -5.918 -14.484 1.00 65.62 81 PRO A N 1
ATOM 637 C CA . PRO A 1 81 ? 9.402 -7.027 -14.949 1.00 65.62 81 PRO A CA 1
ATOM 638 C C . PRO A 1 81 ? 9.496 -8.306 -14.103 1.00 65.62 81 PRO A C 1
ATOM 640 O O . PRO A 1 81 ? 8.618 -9.157 -14.203 1.00 65.62 81 PRO A O 1
ATOM 643 N N . THR A 1 82 ? 10.553 -8.476 -13.301 1.00 68.25 82 THR A N 1
ATOM 644 C CA . THR A 1 82 ? 10.744 -9.661 -12.445 1.00 68.25 82 THR A CA 1
ATOM 645 C C . THR A 1 82 ? 10.159 -9.496 -11.041 1.00 68.25 82 THR A C 1
ATOM 647 O O . THR A 1 82 ? 10.318 -10.384 -10.209 1.00 68.25 82 THR A O 1
ATOM 650 N N . ALA A 1 83 ? 9.511 -8.368 -10.734 1.00 68.94 83 ALA A N 1
ATOM 651 C CA . ALA A 1 83 ? 8.755 -8.224 -9.493 1.00 68.94 83 ALA A CA 1
ATOM 652 C C . ALA A 1 83 ? 7.459 -9.046 -9.609 1.00 68.94 83 ALA A C 1
ATOM 654 O O . ALA A 1 83 ? 6.543 -8.699 -10.358 1.00 68.94 83 ALA A O 1
ATOM 655 N N . HIS A 1 84 ? 7.417 -10.190 -8.923 1.00 67.06 84 HIS A N 1
ATOM 656 C CA . HIS A 1 84 ? 6.382 -11.199 -9.151 1.00 67.06 84 HIS A CA 1
ATOM 657 C C . HIS A 1 84 ? 5.085 -10.970 -8.357 1.00 67.06 84 HIS A C 1
ATOM 659 O O . HIS A 1 84 ? 4.039 -11.429 -8.809 1.00 67.06 84 HIS A O 1
ATOM 665 N N . MET A 1 85 ? 5.102 -10.239 -7.236 1.00 77.44 85 MET A N 1
ATOM 666 C CA . MET A 1 85 ? 3.887 -9.940 -6.465 1.00 77.44 85 MET A CA 1
ATOM 667 C C . MET A 1 85 ? 4.067 -8.721 -5.553 1.00 77.44 85 MET A C 1
ATOM 669 O O . MET A 1 85 ? 5.085 -8.609 -4.875 1.00 77.44 85 MET A O 1
ATOM 673 N N . TRP A 1 86 ? 3.066 -7.840 -5.539 1.00 87.25 86 TRP A N 1
ATOM 674 C CA . TRP A 1 86 ? 2.906 -6.785 -4.535 1.00 87.25 86 TRP A CA 1
ATOM 675 C C . TRP A 1 86 ? 2.029 -7.320 -3.408 1.00 87.25 86 TRP A C 1
ATOM 677 O O . TRP A 1 86 ? 1.053 -8.021 -3.681 1.00 87.25 86 TRP A O 1
ATOM 687 N N . THR A 1 87 ? 2.394 -7.018 -2.167 1.00 88.88 87 THR A N 1
ATOM 688 C CA . THR A 1 87 ? 1.668 -7.479 -0.972 1.00 88.88 87 THR A CA 1
ATOM 689 C C . THR A 1 87 ? 0.847 -6.368 -0.328 1.00 88.88 87 THR A C 1
ATOM 691 O O . THR A 1 87 ? -0.179 -6.666 0.267 1.00 88.88 87 THR A O 1
ATOM 694 N N . HIS A 1 88 ? 1.298 -5.119 -0.475 1.00 88.62 88 HIS A N 1
ATOM 695 C CA . HIS A 1 88 ? 0.745 -3.903 0.120 1.00 88.62 88 HIS A CA 1
ATOM 696 C C . HIS A 1 88 ? 0.807 -2.770 -0.912 1.00 88.62 88 HIS A C 1
ATOM 698 O O . HIS A 1 88 ? -0.065 -1.879 -0.888 1.00 88.62 88 HIS A O 1
#

Foldseek 3Di:
DQLVVDDPPDDPVVNVVRHCPPVVCVVVVVDDDDDPVCVVVAAADPDPVVVVVLVCLQVVHDDDPPPVVPPPDDDDDDDDSPPDDHDD

Secondary structure (DSSP, 8-state):
-GGGGS-TTS-HHHHHHH--HHHHHHHTTSS----TTGGGTS---SSHHHHHHHHHHHTT--PPP-----TTSPPPPPPPTT------

Sequence (88 aa):
EDDQALPAYLDPQTKEDHYFGFQGLINEGVVEYVDAEEEETIMIVMTPEDLDISRQLQAGYKVQPDNSGDLNKRVKAPVNPTAHMWTH

Organism: NCBI:txid2744126

Mean predicted aligned error: 9.78 Å

InterPro domains:
  IPR007647 RNA polymerase Rpb2, domain 5 [PF04567] (22-88)

pLDDT: mean 80.59, std 9.37, range [57.19, 94.88]